Protein AF-A0A929US39-F1 (afdb_monomer_lite)

Sequence (115 aa):
MFRKLYKTLKNWESSQTPEPLMVVGARQVGKTWIIKKFLEEEYPEYLYLNLEEQRDIASVFEGNLSPETLLLQIGQLLGKRITEEIPIFFDEIQVSERAITSLKYFCESNKNYRI

Structure (mmCIF, N/CA/C/O backbone):
data_AF-A0A929US39-F1
#
_entry.id   AF-A0A929US39-F1
#
loop_
_atom_site.group_PDB
_atom_site.id
_atom_site.type_symbol
_atom_site.label_atom_id
_atom_site.label_alt_id
_atom_site.label_comp_id
_atom_site.label_asym_id
_atom_site.label_entity_id
_atom_site.label_seq_id
_atom_site.pdbx_PDB_ins_code
_atom_site.Cartn_x
_atom_site.Cartn_y
_atom_site.Cartn_z
_atom_site.occupancy
_atom_site.B_iso_or_equiv
_atom_site.auth_seq_id
_atom_site.auth_comp_id
_atom_site.auth_asym_id
_atom_site.auth_atom_id
_atom_site.pdbx_PDB_model_num
ATOM 1 N N . MET A 1 1 ? -1.235 2.892 22.030 1.00 63.06 1 MET A N 1
ATOM 2 C CA . MET A 1 1 ? -0.755 2.383 20.723 1.00 63.06 1 MET A CA 1
ATOM 3 C C . MET A 1 1 ? -1.468 3.067 19.553 1.00 63.06 1 MET A C 1
ATOM 5 O O . MET A 1 1 ? -0.793 3.725 18.775 1.00 63.06 1 MET A O 1
ATOM 9 N N . PHE A 1 2 ? -2.804 3.033 19.485 1.00 73.50 2 PHE A N 1
ATOM 10 C CA . PHE A 1 2 ? -3.605 3.630 18.396 1.00 73.50 2 PHE A CA 1
ATOM 11 C C . PHE A 1 2 ? -3.329 5.112 18.099 1.00 73.50 2 PHE A C 1
ATOM 13 O O . PHE A 1 2 ? -3.080 5.467 16.954 1.00 73.50 2 PHE A O 1
ATOM 20 N N . ARG A 1 3 ? -3.254 5.969 19.130 1.00 78.06 3 ARG A N 1
ATOM 21 C CA . ARG A 1 3 ? -2.926 7.401 18.966 1.00 78.06 3 ARG A CA 1
ATOM 22 C C . ARG A 1 3 ? -1.551 7.640 18.325 1.00 78.06 3 ARG A C 1
ATOM 24 O O . ARG A 1 3 ? -1.361 8.640 17.644 1.00 78.06 3 ARG A O 1
ATOM 31 N N . LYS A 1 4 ? -0.591 6.731 18.543 1.00 85.88 4 LYS A N 1
ATOM 32 C CA . LYS A 1 4 ? 0.747 6.818 17.941 1.00 85.88 4 LYS A CA 1
ATOM 33 C C . LYS A 1 4 ? 0.689 6.465 16.455 1.00 85.88 4 LYS A C 1
ATOM 35 O O . LYS A 1 4 ? 1.244 7.210 15.664 1.00 85.88 4 LYS A O 1
ATOM 40 N N . LEU A 1 5 ? -0.027 5.395 16.093 1.00 88.94 5 LEU A N 1
ATOM 41 C CA . LEU A 1 5 ? -0.194 4.985 14.696 1.00 88.94 5 LEU A CA 1
ATOM 42 C C . LEU A 1 5 ? -0.954 6.039 13.881 1.00 88.94 5 LEU A C 1
ATOM 44 O O . LEU A 1 5 ? -0.477 6.421 12.824 1.00 88.94 5 LEU A O 1
ATOM 48 N N . TYR A 1 6 ? -2.051 6.594 14.406 1.00 90.81 6 TYR A N 1
ATOM 49 C CA . TYR A 1 6 ? -2.768 7.680 13.722 1.00 90.81 6 TYR A CA 1
ATOM 50 C C . TYR A 1 6 ? -1.873 8.907 13.488 1.00 90.81 6 TYR A C 1
ATOM 52 O O . TYR A 1 6 ? -1.886 9.504 12.418 1.00 90.81 6 TYR A O 1
ATOM 60 N N . LYS A 1 7 ? -1.029 9.264 14.468 1.00 91.19 7 LYS A N 1
ATOM 61 C CA . LYS A 1 7 ? -0.045 10.342 14.296 1.00 91.19 7 LYS A CA 1
ATOM 62 C C . LYS A 1 7 ? 1.006 9.999 13.234 1.00 91.19 7 LYS A C 1
ATOM 64 O O . LYS A 1 7 ? 1.397 10.878 12.479 1.00 91.19 7 LYS A O 1
ATOM 69 N N . THR A 1 8 ? 1.458 8.748 13.168 1.00 91.94 8 THR A N 1
ATOM 70 C CA . THR A 1 8 ? 2.359 8.282 12.104 1.00 91.94 8 THR A CA 1
ATOM 71 C C . THR A 1 8 ? 1.703 8.401 10.728 1.00 91.94 8 THR A C 1
ATOM 73 O O . THR A 1 8 ? 2.339 8.942 9.835 1.00 91.94 8 THR A O 1
ATOM 76 N N . LEU A 1 9 ? 0.438 7.990 10.584 1.00 92.88 9 LEU A N 1
ATOM 77 C CA . LEU A 1 9 ? -0.333 8.124 9.341 1.00 92.88 9 LEU A CA 1
ATOM 78 C C . LEU A 1 9 ? -0.471 9.595 8.919 1.00 92.88 9 LEU A C 1
ATOM 80 O O . LEU A 1 9 ? -0.152 9.946 7.791 1.00 92.88 9 LEU A O 1
ATOM 84 N N . LYS A 1 10 ? -0.828 10.483 9.855 1.00 92.81 10 LYS A N 1
ATOM 85 C CA . LYS A 1 10 ? -0.879 11.936 9.614 1.00 92.81 10 LYS A CA 1
ATOM 86 C C . LYS A 1 10 ? 0.462 12.520 9.173 1.00 92.81 10 LYS A C 1
ATOM 88 O O . LYS A 1 10 ? 0.504 13.349 8.271 1.00 92.81 10 LYS A O 1
ATOM 93 N N . ASN A 1 11 ? 1.549 12.109 9.823 1.00 92.50 11 ASN A N 1
ATOM 94 C CA . ASN A 1 11 ? 2.885 12.575 9.470 1.00 92.50 11 ASN A CA 1
ATOM 95 C C . ASN A 1 11 ? 3.294 12.08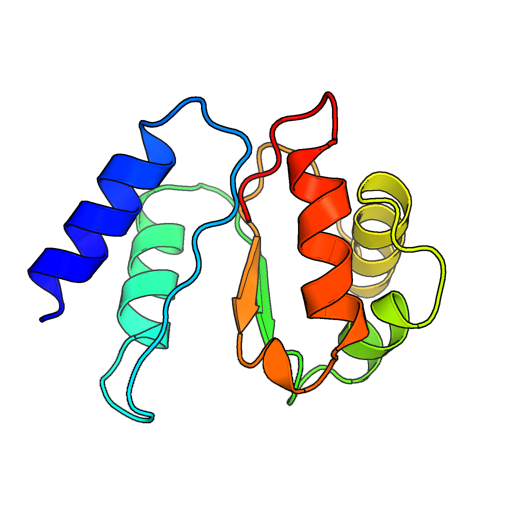8 8.075 1.00 92.50 11 ASN A C 1
ATOM 97 O O . ASN A 1 11 ? 3.843 12.872 7.306 1.00 92.50 11 ASN A O 1
ATOM 101 N N . TRP A 1 12 ? 3.016 10.822 7.760 1.00 91.94 12 TRP A N 1
ATOM 102 C CA . TRP A 1 12 ? 3.253 10.250 6.438 1.00 91.94 12 TRP A CA 1
ATOM 103 C C . TRP A 1 12 ? 2.468 10.999 5.360 1.00 91.94 12 TRP A C 1
ATOM 105 O O . TRP A 1 12 ? 3.066 11.434 4.383 1.00 91.94 12 TRP A O 1
ATOM 115 N N . GLU A 1 13 ? 1.187 11.284 5.581 1.00 88.75 13 GLU A N 1
ATOM 116 C CA . GLU A 1 13 ? 0.389 12.031 4.605 1.00 88.75 13 GLU A CA 1
ATOM 117 C C . GLU A 1 13 ? 0.913 13.460 4.398 1.00 88.75 13 GLU A C 1
ATOM 119 O O . GLU A 1 13 ? 1.039 13.939 3.273 1.00 88.75 13 GLU A O 1
ATOM 124 N N . SER A 1 14 ? 1.315 14.131 5.483 1.00 88.50 14 SER A N 1
ATOM 125 C CA . SER A 1 14 ? 1.928 15.463 5.392 1.00 88.50 14 SER A CA 1
ATOM 126 C C . SER A 1 14 ? 3.309 15.459 4.726 1.00 88.50 14 SER A C 1
ATOM 128 O O . SER A 1 14 ? 3.806 16.512 4.323 1.00 88.50 14 SER A O 1
ATOM 130 N N . SER A 1 15 ? 3.950 14.293 4.629 1.00 84.00 15 SER A N 1
ATOM 131 C CA . SER A 1 15 ? 5.246 14.163 3.983 1.00 84.00 15 SER A CA 1
ATOM 132 C C . SER A 1 15 ? 5.077 14.164 2.462 1.00 84.00 15 SER A C 1
ATOM 134 O O . SER A 1 15 ? 4.167 13.549 1.899 1.00 84.00 15 SER A O 1
ATOM 136 N N . GLN A 1 16 ? 5.979 14.859 1.773 1.00 73.75 16 GLN A N 1
ATOM 137 C CA . GLN A 1 16 ? 6.056 14.840 0.308 1.00 73.75 16 GLN A CA 1
ATOM 138 C C . GLN A 1 16 ? 6.946 13.696 -0.203 1.00 73.75 16 GLN A C 1
ATOM 140 O O . GLN A 1 16 ? 7.371 13.713 -1.354 1.00 73.75 16 GLN A O 1
ATOM 145 N N . THR A 1 17 ? 7.282 12.727 0.653 1.00 77.62 17 THR A N 1
ATOM 146 C CA . THR A 1 17 ? 8.133 11.605 0.262 1.00 77.62 17 THR A CA 1
ATOM 147 C C . THR A 1 17 ? 7.306 10.552 -0.472 1.00 77.62 17 THR A C 1
ATOM 149 O O . THR A 1 17 ? 6.234 10.203 0.026 1.00 77.62 17 THR A O 1
ATOM 152 N N . PRO A 1 18 ? 7.818 9.988 -1.579 1.00 77.19 18 PRO A N 1
ATOM 153 C CA . PRO A 1 18 ? 7.171 8.892 -2.302 1.00 77.19 18 PRO A CA 1
ATOM 154 C C . PRO A 1 18 ? 7.346 7.530 -1.609 1.00 77.19 18 PRO A C 1
ATOM 156 O O . PRO A 1 18 ? 7.056 6.493 -2.196 1.00 77.19 18 PRO A O 1
ATOM 159 N N . GLU A 1 19 ? 7.868 7.508 -0.379 1.00 87.44 19 GLU A N 1
ATOM 160 C CA . GLU A 1 19 ? 8.138 6.279 0.360 1.00 87.44 19 GLU A CA 1
ATOM 161 C C . GLU A 1 19 ? 6.837 5.669 0.920 1.00 87.44 19 GLU A C 1
ATOM 163 O O . GLU A 1 19 ? 6.114 6.345 1.666 1.00 87.44 19 GLU A O 1
ATOM 168 N N . PRO A 1 20 ? 6.549 4.387 0.618 1.00 91.94 20 PRO A N 1
ATOM 169 C CA . PRO A 1 20 ? 5.434 3.664 1.207 1.00 91.94 20 PRO A CA 1
ATOM 170 C C . PRO A 1 20 ? 5.550 3.545 2.727 1.00 91.94 20 PRO A C 1
ATOM 172 O O . PRO A 1 20 ? 6.638 3.313 3.270 1.00 91.94 20 PRO A O 1
ATOM 175 N N . LEU A 1 21 ? 4.422 3.626 3.432 1.00 93.31 21 LEU A N 1
ATOM 176 C CA . LEU A 1 21 ? 4.406 3.466 4.886 1.00 93.31 21 LEU A CA 1
ATOM 177 C C . LEU A 1 21 ? 4.199 2.005 5.294 1.00 93.31 21 LEU A C 1
ATOM 179 O O . LEU A 1 21 ? 3.085 1.485 5.315 1.00 93.31 21 LEU A O 1
ATOM 183 N N . MET A 1 22 ? 5.262 1.352 5.766 1.00 91.62 22 MET A N 1
ATOM 184 C CA . MET A 1 22 ? 5.145 -0.007 6.300 1.00 91.62 22 MET A CA 1
ATOM 185 C C . MET A 1 22 ? 4.616 -0.021 7.747 1.00 91.62 22 MET A C 1
ATOM 187 O O . MET A 1 22 ? 5.258 0.484 8.673 1.00 91.62 22 MET A O 1
ATOM 191 N N . VAL A 1 23 ? 3.471 -0.674 7.980 1.00 90.06 23 VAL A N 1
ATOM 192 C CA . VAL A 1 23 ? 2.868 -0.811 9.320 1.00 90.06 23 VAL A CA 1
ATOM 193 C C . VAL A 1 23 ? 3.046 -2.229 9.878 1.00 90.06 23 VAL A C 1
ATOM 195 O O . VAL A 1 23 ? 2.226 -3.115 9.665 1.00 90.06 23 VAL A O 1
ATOM 198 N N . VAL A 1 24 ? 4.086 -2.447 10.693 1.00 85.75 24 VAL A N 1
ATOM 199 C CA . VAL A 1 24 ? 4.436 -3.779 11.242 1.00 85.75 24 VAL A CA 1
ATOM 200 C C . VAL A 1 24 ? 3.970 -3.978 12.688 1.00 85.75 24 VAL A C 1
ATOM 202 O O . VAL A 1 24 ? 3.885 -3.041 13.485 1.00 85.75 24 VAL A O 1
ATOM 205 N N . GLY A 1 25 ? 3.598 -5.209 13.062 1.00 81.00 25 GLY A N 1
ATOM 206 C CA . GLY A 1 25 ? 3.360 -5.637 14.456 1.00 81.00 25 GLY A CA 1
ATOM 207 C C . GLY A 1 25 ? 2.191 -6.614 14.617 1.00 81.00 25 GLY A C 1
ATOM 208 O O . GLY A 1 25 ? 1.556 -6.952 13.630 1.00 81.00 25 GLY A O 1
ATOM 209 N N . ALA A 1 26 ? 1.907 -7.026 15.856 1.00 73.38 26 ALA A N 1
ATOM 210 C CA . ALA A 1 26 ? 1.069 -8.188 16.170 1.00 73.38 26 ALA A CA 1
ATOM 211 C C . ALA A 1 26 ? -0.329 -8.196 15.516 1.00 73.38 26 ALA A C 1
ATOM 213 O O . ALA A 1 26 ? -0.992 -7.160 15.419 1.00 73.38 26 ALA A O 1
ATOM 214 N N . ARG A 1 27 ? -0.781 -9.395 15.119 1.00 71.31 27 ARG A N 1
ATOM 215 C CA . ARG A 1 27 ? -2.147 -9.654 14.637 1.00 71.31 27 ARG A CA 1
ATOM 216 C C . ARG A 1 27 ? -3.176 -9.311 15.722 1.00 71.31 27 ARG A C 1
ATOM 218 O O . ARG A 1 27 ? -2.871 -9.373 16.908 1.00 71.31 27 ARG A O 1
ATOM 225 N N . GLN A 1 28 ? -4.395 -8.956 15.303 1.00 64.50 28 GLN A N 1
ATOM 226 C CA . GLN A 1 28 ? -5.560 -8.726 16.181 1.00 64.50 28 GLN A CA 1
ATOM 227 C C . GLN A 1 28 ? -5.459 -7.533 17.151 1.00 64.50 28 GLN A C 1
ATOM 229 O O . GLN A 1 28 ? -6.260 -7.407 18.071 1.00 64.50 28 GLN A O 1
ATOM 234 N N . VAL A 1 29 ? -4.535 -6.596 16.922 1.00 74.38 29 VAL A N 1
ATOM 235 C CA . VAL A 1 29 ? -4.402 -5.389 17.762 1.00 74.38 29 VAL A CA 1
ATOM 236 C C . VAL A 1 29 ? -5.159 -4.169 17.223 1.00 74.38 29 VAL A C 1
ATOM 238 O O . VAL A 1 29 ? -4.891 -3.060 17.660 1.00 74.38 29 VAL A O 1
ATOM 241 N N . GLY A 1 30 ? -6.082 -4.338 16.266 1.00 78.75 30 GLY A N 1
ATOM 242 C CA . GLY A 1 30 ? -6.950 -3.259 15.755 1.00 78.75 30 GLY A CA 1
ATOM 243 C C . GLY A 1 30 ? -6.299 -2.283 14.761 1.00 78.75 30 GLY A C 1
ATOM 244 O O . GLY A 1 30 ? -6.761 -1.154 14.613 1.00 78.75 30 GLY A O 1
ATOM 245 N N . LYS A 1 31 ? -5.217 -2.685 14.085 1.00 86.94 31 LYS A N 1
ATOM 246 C CA . LYS A 1 31 ? -4.498 -1.834 13.115 1.00 86.94 31 LYS A CA 1
ATOM 247 C C . LYS A 1 31 ? -5.292 -1.555 11.852 1.00 86.94 31 LYS A C 1
ATOM 249 O O . LYS A 1 31 ? -5.427 -0.402 11.466 1.00 86.94 31 LYS A O 1
ATOM 254 N N . THR A 1 32 ? -5.856 -2.602 11.259 1.00 89.44 32 THR A N 1
ATOM 255 C CA . THR A 1 32 ? -6.714 -2.488 10.081 1.00 89.44 32 THR A CA 1
ATOM 256 C C . THR A 1 32 ? -7.850 -1.503 10.338 1.00 89.44 32 THR A C 1
ATOM 258 O O . THR A 1 32 ? -8.123 -0.649 9.505 1.00 89.44 32 THR A O 1
ATOM 261 N N . TRP A 1 33 ? -8.451 -1.547 11.532 1.00 91.00 33 TRP A N 1
ATOM 262 C CA . TRP A 1 33 ? -9.514 -0.618 11.907 1.00 91.00 33 TRP A CA 1
ATOM 263 C C . TRP A 1 33 ? -9.047 0.844 11.922 1.00 91.00 33 TRP A C 1
ATOM 265 O O . TRP A 1 33 ? -9.700 1.690 11.322 1.00 91.00 33 TRP A O 1
ATOM 275 N N . ILE A 1 34 ? -7.915 1.157 12.565 1.00 92.31 34 ILE A N 1
ATOM 276 C CA . ILE A 1 34 ? -7.440 2.549 12.640 1.00 92.31 34 ILE A CA 1
ATOM 277 C C . ILE A 1 34 ? -6.947 3.076 11.286 1.00 92.31 34 ILE A C 1
ATOM 279 O O . ILE A 1 34 ? -7.099 4.263 11.024 1.00 92.31 34 ILE A O 1
ATOM 283 N N . ILE A 1 35 ? -6.394 2.212 10.427 1.00 93.69 35 ILE A N 1
ATOM 284 C CA . ILE A 1 35 ? -5.981 2.581 9.065 1.00 93.69 35 ILE A CA 1
ATOM 285 C C . ILE A 1 35 ? -7.209 2.860 8.200 1.00 93.69 35 ILE A C 1
ATOM 287 O O . ILE A 1 35 ? -7.277 3.922 7.596 1.00 93.69 35 ILE A O 1
ATOM 291 N N . LYS A 1 36 ? -8.213 1.972 8.205 1.00 94.00 36 LYS A N 1
ATOM 292 C CA . LYS A 1 36 ? -9.484 2.209 7.499 1.00 94.00 36 LYS A CA 1
ATOM 293 C C . LYS A 1 36 ? -10.144 3.500 7.963 1.00 94.00 36 LYS A C 1
ATOM 295 O O . LYS A 1 36 ? -10.480 4.332 7.136 1.00 94.00 36 LYS A O 1
ATOM 300 N N . LYS A 1 37 ? -10.230 3.707 9.280 1.00 94.19 37 LYS A N 1
ATOM 301 C CA . LYS A 1 37 ? -10.789 4.932 9.851 1.00 94.19 37 LYS A CA 1
ATOM 302 C C . LYS A 1 37 ? -10.036 6.186 9.393 1.00 94.19 37 LYS A C 1
ATOM 304 O O . LYS A 1 37 ? -10.665 7.171 9.043 1.00 94.19 37 LYS A O 1
ATOM 309 N N . PHE A 1 38 ? -8.703 6.152 9.392 1.00 94.88 38 PHE A N 1
ATOM 310 C CA . PHE A 1 38 ? -7.892 7.253 8.871 1.00 94.88 38 PHE A CA 1
ATOM 311 C C . PHE A 1 38 ? -8.191 7.518 7.389 1.00 94.88 38 PHE A C 1
ATOM 313 O O . PHE A 1 38 ? -8.430 8.657 7.015 1.00 94.88 38 PHE A O 1
ATOM 320 N N . LEU A 1 39 ? -8.232 6.477 6.555 1.00 95.38 39 LEU A N 1
ATOM 321 C CA . LEU A 1 39 ? -8.526 6.625 5.128 1.00 95.38 39 LEU A CA 1
ATOM 322 C C . LEU A 1 39 ? -9.931 7.204 4.882 1.00 95.38 39 LEU A C 1
ATOM 324 O O . LEU A 1 39 ? -10.086 8.093 4.052 1.00 95.38 39 LEU A O 1
ATOM 328 N N . GLU A 1 40 ? -10.930 6.748 5.642 1.00 95.75 40 GLU A N 1
ATOM 329 C CA . GLU A 1 40 ? -12.313 7.246 5.593 1.00 95.75 40 GLU A CA 1
ATOM 330 C C . GLU A 1 40 ? -12.450 8.711 6.028 1.00 95.75 40 GLU A C 1
ATOM 332 O O . GLU A 1 40 ? -13.291 9.430 5.492 1.00 95.75 40 GLU A O 1
ATOM 337 N N . GLU A 1 41 ? -11.670 9.154 7.017 1.00 95.00 41 GLU A N 1
ATOM 338 C CA . GLU A 1 41 ? -11.745 10.520 7.552 1.00 95.00 41 GLU A CA 1
ATOM 339 C C . GLU A 1 41 ? -10.955 11.534 6.707 1.00 95.00 41 GLU A C 1
ATOM 341 O O . GLU A 1 41 ? -11.302 12.716 6.698 1.00 95.00 41 GLU A O 1
ATOM 346 N N . GLU A 1 42 ? -9.901 11.099 6.011 1.00 93.94 42 GLU A N 1
ATOM 347 C CA . GLU A 1 42 ? -8.950 11.998 5.343 1.00 93.94 42 GLU A CA 1
ATOM 348 C C . GLU A 1 42 ? -9.108 12.062 3.821 1.00 93.94 42 GLU A C 1
ATOM 350 O O . GLU A 1 42 ? -8.702 13.060 3.223 1.00 93.94 42 GLU A O 1
ATOM 355 N N . TYR A 1 43 ? -9.712 11.050 3.188 1.00 94.31 43 TYR A N 1
ATOM 356 C CA . TYR A 1 43 ? -9.822 10.989 1.731 1.00 94.31 43 TYR A CA 1
ATOM 357 C C . TYR A 1 43 ? -11.262 10.749 1.273 1.00 94.31 43 TYR A C 1
ATOM 359 O O . TYR A 1 43 ? -11.973 9.922 1.844 1.00 94.31 43 TYR A O 1
ATOM 367 N N . PRO A 1 44 ? -11.702 11.424 0.194 1.00 94.19 44 PRO A N 1
ATOM 368 C CA . PRO A 1 44 ? -13.016 11.180 -0.397 1.00 94.19 44 PRO A CA 1
ATOM 369 C C . PRO A 1 44 ? -13.108 9.800 -1.064 1.00 94.19 44 PRO A C 1
ATOM 371 O O . PRO A 1 44 ? -14.194 9.235 -1.177 1.00 94.19 44 PRO A O 1
ATOM 374 N N . GLU A 1 45 ? -11.972 9.260 -1.507 1.00 95.56 45 GLU A N 1
ATOM 375 C CA . GLU A 1 45 ? -11.840 7.919 -2.061 1.00 95.56 45 GLU A CA 1
ATOM 376 C C . GLU A 1 45 ? -10.515 7.303 -1.607 1.00 95.56 45 GLU A C 1
ATOM 378 O O . GLU A 1 45 ? -9.501 7.989 -1.513 1.00 95.56 45 GLU A O 1
ATOM 383 N N . TYR A 1 46 ? -10.530 6.000 -1.333 1.00 96.81 46 TYR A N 1
ATOM 384 C CA . TYR A 1 46 ? -9.358 5.212 -0.969 1.00 96.81 46 TYR A CA 1
ATOM 385 C C . TYR A 1 46 ? -9.544 3.761 -1.423 1.00 96.81 46 TYR A C 1
ATOM 387 O O . TYR A 1 46 ? -10.666 3.313 -1.685 1.00 96.81 46 TYR A O 1
ATOM 395 N N . LEU A 1 47 ? -8.449 3.004 -1.473 1.00 97.06 47 LEU A N 1
ATOM 396 C CA . LEU A 1 47 ? -8.470 1.562 -1.689 1.00 97.06 47 LEU A CA 1
ATOM 397 C C . LEU A 1 47 ? -7.912 0.828 -0.476 1.00 97.06 47 LEU A C 1
ATOM 399 O O . LEU A 1 47 ? -6.809 1.089 -0.010 1.00 97.06 47 LEU A O 1
ATOM 403 N N . TYR A 1 48 ? -8.688 -0.132 0.011 1.00 97.00 48 TYR A N 1
ATOM 404 C CA . TYR A 1 48 ? -8.249 -1.122 0.981 1.00 97.00 48 TYR A CA 1
ATOM 405 C C . TYR A 1 48 ? -8.256 -2.480 0.285 1.00 97.00 48 TYR A C 1
ATOM 407 O O . TYR A 1 48 ? -9.322 -2.940 -0.127 1.00 97.00 48 TYR A O 1
ATOM 415 N N . LEU A 1 49 ? -7.083 -3.091 0.135 1.00 97.25 49 LEU A N 1
ATOM 416 C CA . LEU A 1 49 ? -6.891 -4.322 -0.626 1.00 97.25 49 LEU A CA 1
ATOM 417 C C . LEU A 1 49 ? -6.257 -5.379 0.274 1.00 97.25 49 LEU A C 1
ATOM 419 O O . LEU A 1 49 ? -5.088 -5.261 0.628 1.00 97.25 49 LEU A O 1
ATOM 423 N N . ASN A 1 50 ? -7.012 -6.408 0.651 1.00 96.88 50 ASN A N 1
ATOM 424 C CA . ASN A 1 50 ? -6.478 -7.534 1.412 1.00 96.88 50 ASN A CA 1
ATOM 425 C C . ASN A 1 50 ? -5.990 -8.611 0.436 1.00 96.88 50 ASN A C 1
ATOM 427 O O . ASN A 1 50 ? -6.804 -9.264 -0.215 1.00 96.88 50 ASN A O 1
ATOM 431 N N . LEU A 1 51 ? -4.672 -8.801 0.328 1.00 97.12 51 LEU A N 1
ATOM 432 C CA . LEU A 1 51 ? -4.093 -9.714 -0.667 1.00 97.12 51 LEU A CA 1
ATOM 433 C C . LEU A 1 51 ? -4.287 -11.201 -0.323 1.00 97.12 51 LEU A C 1
ATOM 435 O O . LEU A 1 51 ? -4.193 -12.047 -1.211 1.00 97.12 51 LEU A O 1
ATOM 439 N N . GLU A 1 52 ? -4.567 -11.540 0.938 1.00 95.88 52 GLU A N 1
ATOM 440 C CA . GLU A 1 52 ? -4.871 -12.919 1.343 1.00 95.88 52 GLU A CA 1
ATOM 441 C C . GLU A 1 52 ? -6.292 -13.320 0.908 1.00 95.88 52 GLU A C 1
ATOM 443 O O . GLU A 1 52 ? -6.517 -14.426 0.403 1.00 95.88 52 GLU A O 1
ATOM 448 N N . GLU A 1 53 ? -7.246 -12.399 1.064 1.00 97.12 53 GLU A N 1
ATOM 449 C CA . GLU A 1 53 ? -8.653 -12.595 0.706 1.00 97.12 53 GLU A CA 1
ATOM 450 C C . GLU A 1 53 ? -8.903 -12.399 -0.802 1.00 97.12 53 GLU A C 1
ATOM 452 O O . GLU A 1 53 ? -9.635 -13.176 -1.420 1.00 97.12 53 GLU A O 1
ATOM 457 N N . GLN A 1 54 ? -8.272 -11.393 -1.416 1.00 97.62 54 GLN A N 1
ATOM 458 C CA . GLN A 1 54 ? -8.488 -10.982 -2.810 1.00 97.62 54 GLN A CA 1
ATOM 459 C C . GLN A 1 54 ? -7.405 -11.561 -3.724 1.00 97.62 54 GLN A C 1
ATOM 461 O O . GLN A 1 54 ? -6.493 -10.874 -4.189 1.00 97.62 54 GLN A O 1
ATOM 466 N N . ARG A 1 55 ? -7.494 -12.873 -3.964 1.00 96.25 55 ARG A N 1
ATOM 467 C CA . ARG A 1 55 ? -6.487 -13.634 -4.729 1.00 96.25 55 ARG A CA 1
ATOM 468 C C . ARG A 1 55 ? -6.336 -13.179 -6.179 1.00 96.25 55 ARG A C 1
ATOM 470 O O . ARG A 1 55 ? -5.255 -13.293 -6.747 1.00 96.25 55 ARG A O 1
ATOM 477 N N . ASP A 1 56 ? -7.409 -12.681 -6.778 1.00 97.19 56 ASP A N 1
ATOM 478 C CA . ASP A 1 56 ? -7.411 -12.070 -8.106 1.00 97.19 56 ASP A CA 1
ATOM 479 C C . ASP A 1 56 ? -6.538 -10.809 -8.139 1.00 97.19 56 ASP A C 1
ATOM 481 O O . ASP A 1 56 ? -5.674 -10.685 -9.005 1.00 97.19 56 ASP A O 1
ATOM 485 N N . ILE A 1 57 ? -6.669 -9.936 -7.140 1.00 97.69 57 ILE A N 1
ATOM 486 C CA . ILE A 1 57 ? -5.813 -8.756 -6.980 1.00 97.69 57 ILE A CA 1
ATOM 487 C C . ILE A 1 57 ? -4.374 -9.168 -6.670 1.00 97.69 57 ILE A C 1
ATOM 489 O O . ILE A 1 57 ? -3.447 -8.636 -7.274 1.00 97.69 57 ILE A O 1
ATOM 493 N N . ALA A 1 58 ? -4.164 -10.150 -5.792 1.00 97.69 58 ALA A N 1
ATOM 494 C CA . ALA A 1 58 ? -2.823 -10.659 -5.506 1.00 97.69 58 ALA A CA 1
ATOM 495 C C . ALA A 1 58 ? -2.125 -11.197 -6.771 1.00 97.69 58 ALA A C 1
ATOM 497 O O . ALA A 1 58 ? -0.930 -10.974 -6.957 1.00 97.69 58 ALA A O 1
ATOM 498 N N . SER A 1 59 ? -2.872 -11.836 -7.680 1.00 97.19 59 SER A N 1
ATOM 499 C CA . SER A 1 59 ? -2.327 -12.381 -8.930 1.00 97.19 59 SER A CA 1
ATOM 500 C C . SER A 1 59 ? -1.807 -11.317 -9.905 1.00 97.19 59 SER A C 1
ATOM 502 O O . SER A 1 59 ? -0.942 -11.617 -10.727 1.00 97.19 59 SER A O 1
ATOM 504 N N . VAL A 1 60 ? -2.261 -10.062 -9.785 1.00 98.12 60 VAL A N 1
ATOM 505 C CA . VAL A 1 60 ? -1.768 -8.938 -10.600 1.00 98.12 60 VAL A CA 1
ATOM 506 C C . VAL A 1 60 ? -0.261 -8.737 -10.409 1.00 98.12 60 VAL A C 1
ATOM 508 O O . VAL A 1 60 ? 0.463 -8.460 -11.367 1.00 98.12 60 VAL A O 1
ATOM 511 N N . PHE A 1 61 ? 0.242 -8.963 -9.194 1.00 98.06 61 PHE A N 1
ATOM 512 C CA . PHE A 1 61 ? 1.660 -8.812 -8.878 1.00 98.06 61 PHE A CA 1
ATOM 513 C C . PHE A 1 61 ? 2.547 -9.891 -9.514 1.00 98.06 61 PHE A C 1
ATOM 515 O O . PHE A 1 61 ? 3.758 -9.702 -9.592 1.00 98.06 61 PHE A O 1
ATOM 522 N N . GLU A 1 62 ? 1.998 -10.991 -10.036 1.00 96.94 62 GLU A N 1
ATOM 523 C CA . GLU A 1 62 ? 2.783 -12.005 -10.759 1.00 96.94 62 GLU A CA 1
ATOM 524 C C . GLU A 1 62 ? 3.295 -11.501 -12.118 1.00 96.94 62 GLU A C 1
ATOM 526 O O . GLU A 1 62 ? 4.293 -11.999 -12.642 1.00 96.94 62 GLU A O 1
ATOM 531 N N . GLY A 1 63 ? 2.656 -10.466 -12.668 1.00 95.50 63 GLY A N 1
ATOM 532 C CA . GLY A 1 63 ? 3.012 -9.859 -13.944 1.00 95.50 63 GLY A CA 1
ATOM 533 C C . GLY A 1 63 ? 4.065 -8.750 -13.846 1.00 95.50 63 GLY A C 1
ATOM 534 O O . GLY A 1 63 ? 5.074 -8.847 -13.139 1.00 95.50 63 GLY A O 1
ATOM 535 N N . ASN A 1 64 ? 3.835 -7.688 -14.622 1.00 96.31 64 ASN A N 1
ATOM 536 C CA . ASN A 1 64 ? 4.687 -6.503 -14.655 1.00 96.31 64 ASN A CA 1
ATOM 537 C C . ASN A 1 64 ? 4.474 -5.666 -13.387 1.00 96.31 64 ASN A C 1
ATOM 539 O O . ASN A 1 64 ? 3.361 -5.237 -13.104 1.00 96.31 64 ASN A O 1
ATOM 543 N N . LEU A 1 65 ? 5.563 -5.410 -12.663 1.00 97.12 65 LEU A N 1
ATOM 544 C CA . LEU A 1 65 ? 5.552 -4.704 -11.385 1.00 97.12 65 LEU A CA 1
ATOM 545 C C . LEU A 1 65 ? 5.608 -3.174 -11.510 1.00 97.12 65 LEU A C 1
ATOM 547 O O . LEU A 1 65 ? 5.746 -2.498 -10.491 1.00 97.12 65 LEU A O 1
ATOM 551 N N . SER A 1 66 ? 5.523 -2.607 -12.720 1.00 96.38 66 SER A N 1
ATOM 552 C CA . SER A 1 66 ? 5.465 -1.151 -12.853 1.00 96.38 66 SER A CA 1
ATOM 553 C C . SER A 1 66 ? 4.179 -0.614 -12.205 1.00 96.38 66 SER A C 1
ATOM 555 O O . SER A 1 66 ? 3.097 -1.135 -12.497 1.00 96.38 66 SER A O 1
ATOM 557 N N . PRO A 1 67 ? 4.257 0.432 -11.356 1.00 95.94 67 PRO A N 1
ATOM 558 C CA . PRO A 1 67 ? 3.098 0.984 -10.658 1.00 95.94 67 PRO A CA 1
ATOM 559 C C . PRO A 1 67 ? 1.927 1.290 -11.588 1.00 95.94 67 PRO A C 1
ATOM 561 O O . PRO A 1 67 ? 0.790 0.949 -11.291 1.00 95.94 67 PRO A O 1
ATOM 564 N N . GLU A 1 68 ? 2.197 1.861 -12.761 1.00 95.25 68 GLU A N 1
ATOM 565 C CA . GLU A 1 68 ? 1.146 2.202 -13.724 1.00 95.25 68 GLU A CA 1
ATOM 566 C C . GLU A 1 68 ? 0.419 0.964 -14.253 1.00 95.25 68 GLU A C 1
ATOM 568 O O . GLU A 1 68 ? -0.802 0.991 -14.396 1.00 95.25 68 GLU A O 1
ATOM 573 N N . THR A 1 69 ? 1.146 -0.128 -14.514 1.00 96.69 69 THR A N 1
ATOM 574 C CA . THR A 1 69 ? 0.539 -1.383 -14.980 1.00 96.69 69 THR A CA 1
ATOM 575 C C . THR A 1 69 ? -0.259 -2.040 -13.864 1.00 96.69 69 THR A C 1
ATOM 577 O O . THR A 1 69 ? -1.402 -2.437 -14.092 1.00 96.69 69 THR A O 1
ATOM 580 N N . LEU A 1 70 ? 0.314 -2.110 -12.658 1.00 97.50 70 LEU A N 1
ATOM 581 C CA . LEU A 1 70 ? -0.345 -2.688 -11.490 1.00 97.50 70 LEU A CA 1
ATOM 582 C C . LEU A 1 70 ? -1.659 -1.960 -11.198 1.00 97.50 70 LEU A C 1
ATOM 584 O O . LEU A 1 70 ? -2.711 -2.588 -11.124 1.00 97.50 70 LEU A O 1
ATOM 588 N N . LEU A 1 71 ? -1.628 -0.629 -11.104 1.00 97.00 71 LEU A N 1
ATOM 589 C CA . LEU A 1 71 ? -2.818 0.166 -10.803 1.00 97.00 71 LEU A CA 1
ATOM 590 C C . LEU A 1 71 ? -3.844 0.147 -11.939 1.00 97.00 71 LEU A C 1
ATOM 592 O O . LEU A 1 71 ? -5.044 0.174 -11.672 1.00 97.00 71 LEU A O 1
ATOM 596 N N . LEU A 1 72 ? -3.411 0.038 -13.197 1.00 96.75 72 LEU A N 1
ATOM 597 C CA . LEU A 1 72 ? -4.332 -0.164 -14.314 1.00 96.75 72 LEU A CA 1
ATOM 598 C C . LEU A 1 72 ? -5.070 -1.505 -14.195 1.00 96.75 72 LEU A C 1
ATOM 600 O O . LEU A 1 72 ? -6.291 -1.540 -14.326 1.00 96.75 72 LEU A O 1
ATOM 604 N N . GLN A 1 73 ? -4.347 -2.596 -13.939 1.00 97.88 73 GLN A N 1
ATOM 605 C CA . GLN A 1 73 ? -4.924 -3.939 -13.838 1.00 97.88 73 GLN A CA 1
ATOM 606 C C . GLN A 1 73 ? -5.821 -4.085 -12.603 1.00 97.88 73 GLN A C 1
ATOM 608 O O . GLN A 1 73 ? -6.937 -4.590 -12.712 1.00 97.88 73 GLN A O 1
ATOM 613 N N . ILE A 1 74 ? -5.389 -3.568 -11.448 1.00 97.81 74 ILE A N 1
ATOM 614 C CA . ILE A 1 74 ? -6.221 -3.511 -10.236 1.00 97.81 74 ILE A CA 1
ATOM 615 C C . ILE A 1 74 ? -7.477 -2.672 -10.504 1.00 97.81 74 ILE A C 1
ATOM 617 O O . ILE A 1 74 ? -8.585 -3.094 -10.180 1.00 97.81 74 ILE A O 1
ATOM 621 N N . GLY A 1 75 ? -7.334 -1.514 -11.153 1.00 97.25 75 GLY A N 1
ATOM 622 C CA . GLY A 1 75 ? -8.462 -0.661 -11.519 1.00 97.25 75 GLY A CA 1
ATOM 623 C C . GLY A 1 75 ? -9.470 -1.362 -12.432 1.00 97.25 75 GLY A C 1
ATOM 624 O O . GLY A 1 75 ? -10.675 -1.255 -12.217 1.00 97.25 75 GLY A O 1
ATOM 625 N N . GLN A 1 76 ? -8.997 -2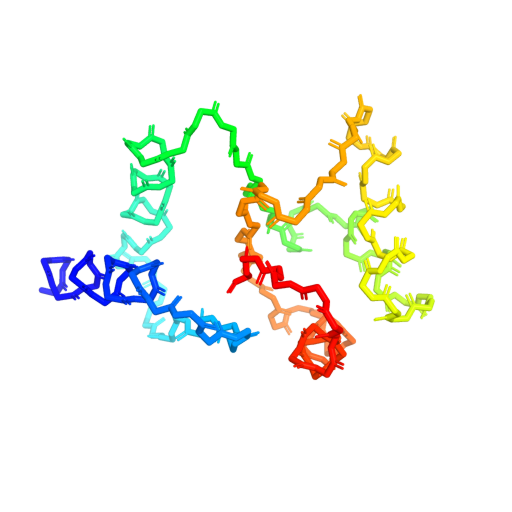.148 -13.403 1.00 97.50 76 GLN A N 1
ATOM 626 C CA . GLN A 1 76 ? -9.858 -2.955 -14.273 1.00 97.50 76 GLN A CA 1
ATOM 627 C C . GLN A 1 76 ? -10.669 -3.994 -13.492 1.00 97.50 76 GLN A C 1
ATOM 629 O O . GLN A 1 76 ? -11.872 -4.101 -13.722 1.00 97.50 76 GLN A O 1
ATOM 634 N N . LEU A 1 77 ? -10.044 -4.713 -12.552 1.00 97.19 77 LEU A N 1
ATOM 635 C CA . LEU A 1 77 ? -10.739 -5.685 -11.698 1.00 97.19 77 LEU A CA 1
ATOM 636 C C . LEU A 1 77 ? -11.808 -5.019 -10.823 1.00 97.19 77 LEU A C 1
ATOM 638 O O . LEU A 1 77 ? -12.898 -5.559 -10.649 1.00 97.19 77 LEU A O 1
ATOM 642 N N . LEU A 1 78 ? -11.515 -3.824 -10.309 1.00 96.31 78 LEU A N 1
ATOM 643 C CA . LEU A 1 78 ? -12.429 -3.063 -9.456 1.00 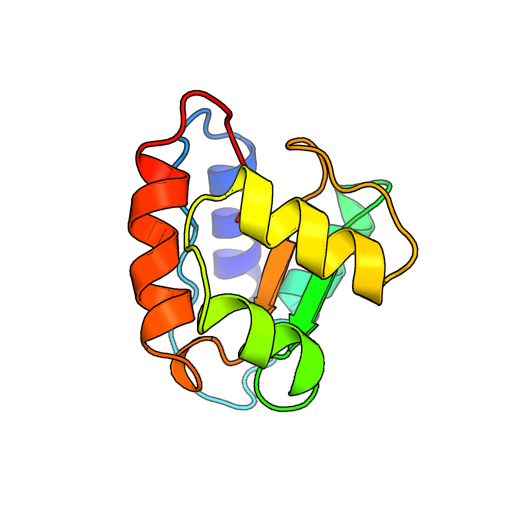96.31 78 LEU A CA 1
ATOM 644 C C . LEU A 1 78 ? -13.470 -2.247 -10.239 1.00 96.31 78 LEU A C 1
ATOM 646 O O . LEU A 1 78 ? -14.359 -1.654 -9.628 1.00 96.31 78 LEU A O 1
ATOM 650 N N . GLY A 1 79 ? -13.360 -2.171 -11.569 1.00 96.31 79 GLY A N 1
ATOM 651 C CA . GLY A 1 79 ? -14.190 -1.296 -12.399 1.00 96.31 79 GLY A CA 1
ATOM 652 C C . GLY A 1 79 ? -13.983 0.196 -12.106 1.00 96.31 79 GLY A C 1
ATOM 653 O O . GLY A 1 79 ? -14.916 0.987 -12.246 1.00 96.31 79 GLY A O 1
ATOM 654 N N . LYS A 1 80 ? -12.780 0.589 -11.672 1.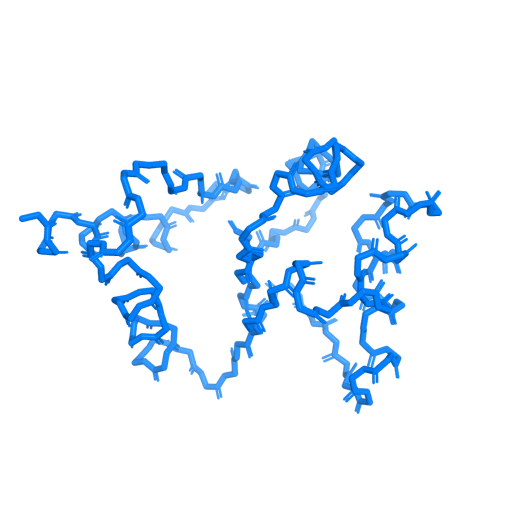00 94.06 80 LYS A N 1
ATOM 655 C CA . LYS A 1 80 ? -12.436 1.951 -11.245 1.00 94.06 80 LYS A CA 1
ATOM 656 C C . LYS A 1 80 ? -11.163 2.456 -11.914 1.00 94.06 80 LYS A C 1
ATOM 658 O O . LYS A 1 80 ? -10.229 1.704 -12.171 1.00 94.06 80 LYS A O 1
ATOM 663 N N . ARG A 1 81 ? -11.089 3.767 -12.145 1.00 94.25 81 ARG A N 1
ATOM 664 C CA . ARG A 1 81 ? -9.838 4.422 -12.544 1.00 94.25 81 ARG A CA 1
ATOM 665 C C . ARG A 1 81 ? -9.058 4.799 -11.289 1.00 94.25 81 ARG A C 1
ATOM 667 O O . ARG A 1 81 ? -9.548 5.594 -10.499 1.00 94.25 81 ARG A O 1
ATOM 674 N N . ILE A 1 82 ? -7.851 4.263 -11.146 1.00 94.81 82 ILE A N 1
ATOM 675 C CA . ILE A 1 82 ? -6.965 4.565 -10.019 1.00 94.81 82 ILE A CA 1
ATOM 676 C C . ILE A 1 82 ? -5.979 5.658 -10.438 1.00 94.81 82 ILE A C 1
ATOM 678 O O . ILE A 1 82 ? -5.341 5.549 -11.488 1.00 94.81 82 ILE A O 1
ATOM 682 N N . THR A 1 83 ? -5.882 6.718 -9.640 1.00 91.81 83 THR A N 1
ATOM 683 C CA . THR A 1 83 ? -4.911 7.809 -9.799 1.00 91.81 83 THR A CA 1
A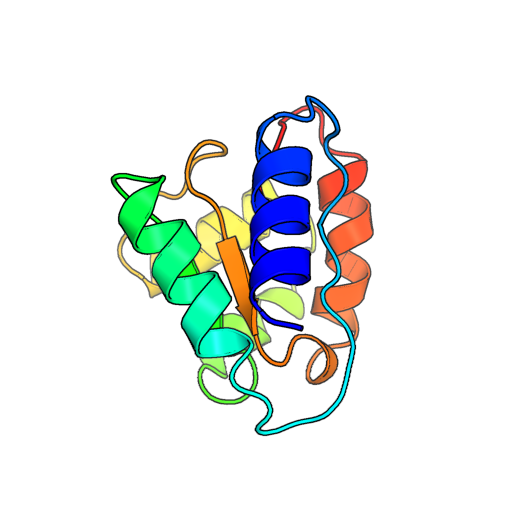TOM 684 C C . THR A 1 83 ? -3.966 7.841 -8.602 1.00 91.81 83 THR A C 1
ATOM 686 O O . THR A 1 83 ? -4.221 7.215 -7.577 1.00 91.81 83 THR A O 1
ATOM 689 N N . GLU A 1 84 ? -2.871 8.583 -8.725 1.00 89.12 84 GLU A N 1
ATOM 690 C CA . GLU A 1 84 ? -1.885 8.799 -7.664 1.00 89.12 84 GLU A CA 1
ATOM 691 C C . GLU A 1 84 ? -2.446 9.478 -6.399 1.00 89.12 84 GLU A C 1
ATOM 693 O O . GLU A 1 84 ? -1.858 9.345 -5.329 1.00 89.12 84 GLU A O 1
ATOM 698 N N . GLU A 1 85 ? -3.592 10.157 -6.507 1.00 88.81 85 GLU A N 1
ATOM 699 C CA . GLU A 1 85 ? -4.274 10.832 -5.393 1.00 88.81 85 GLU A CA 1
ATOM 700 C C . GLU A 1 85 ? -5.078 9.872 -4.505 1.00 88.81 85 GLU A C 1
ATOM 702 O O . GLU A 1 85 ? -5.429 10.230 -3.382 1.00 88.81 85 GLU A O 1
ATOM 707 N N . ILE A 1 86 ? -5.382 8.664 -4.995 1.00 94.62 86 ILE A N 1
ATOM 708 C CA . ILE A 1 86 ? -6.148 7.665 -4.247 1.00 94.62 86 ILE A CA 1
ATOM 709 C C . ILE A 1 86 ? -5.167 6.851 -3.396 1.00 94.62 86 ILE A C 1
ATOM 711 O O . ILE A 1 86 ? -4.382 6.086 -3.963 1.00 94.62 86 ILE A O 1
ATOM 715 N N . PRO A 1 87 ? -5.198 6.961 -2.057 1.00 95.19 87 PRO A N 1
ATOM 716 C CA . PRO A 1 87 ? -4.348 6.150 -1.200 1.00 95.19 87 PRO A CA 1
ATOM 717 C C . PRO A 1 87 ? -4.756 4.680 -1.254 1.00 95.19 87 PRO A C 1
ATOM 719 O O . PRO A 1 87 ? -5.944 4.341 -1.293 1.00 95.19 87 PRO A O 1
ATOM 722 N N . ILE A 1 88 ? -3.758 3.801 -1.228 1.00 96.62 88 ILE A N 1
ATOM 723 C CA . ILE A 1 88 ? -3.933 2.360 -1.379 1.00 96.62 88 ILE A CA 1
ATOM 724 C C . ILE A 1 88 ? -3.255 1.662 -0.217 1.00 96.62 88 ILE A C 1
ATOM 726 O O . ILE A 1 88 ? -2.038 1.670 -0.104 1.00 96.62 88 ILE A O 1
ATOM 730 N N . PHE A 1 89 ? -4.043 0.994 0.613 1.00 96.94 89 PHE A N 1
ATOM 731 C CA . PHE A 1 89 ? -3.519 0.157 1.676 1.00 96.94 89 PHE A CA 1
ATOM 732 C C . PHE A 1 89 ? -3.581 -1.318 1.282 1.00 96.94 89 PHE A C 1
ATOM 734 O O . PHE A 1 89 ? -4.670 -1.884 1.141 1.00 96.94 89 PHE A O 1
ATOM 741 N N . PHE A 1 90 ? -2.410 -1.940 1.146 1.00 97.00 90 PHE A N 1
ATOM 742 C CA . PHE A 1 90 ? -2.269 -3.381 0.945 1.00 97.00 90 PHE A CA 1
ATOM 743 C C . PHE A 1 90 ? -2.194 -4.102 2.297 1.00 97.00 90 PHE A C 1
ATOM 745 O O . PHE A 1 90 ? -1.157 -4.090 2.963 1.00 97.00 90 PHE A O 1
ATOM 752 N N . ASP A 1 91 ? -3.290 -4.742 2.700 1.00 95.69 91 ASP A N 1
ATOM 753 C CA . ASP A 1 91 ? -3.326 -5.588 3.891 1.00 95.69 91 ASP A CA 1
ATOM 754 C C . ASP A 1 91 ? -2.807 -6.997 3.580 1.00 95.69 91 ASP A C 1
ATOM 756 O O . ASP A 1 91 ? -2.945 -7.501 2.461 1.00 95.69 91 ASP A O 1
ATOM 760 N N . GLU A 1 92 ? -2.192 -7.619 4.587 1.00 94.62 92 GLU A N 1
ATOM 761 C CA . GLU A 1 92 ? -1.531 -8.929 4.494 1.00 94.62 92 GLU A CA 1
ATOM 762 C C . GLU A 1 92 ? -0.559 -9.046 3.291 1.00 94.62 92 GLU A C 1
ATOM 764 O O . GLU A 1 92 ? -0.399 -10.115 2.707 1.00 94.62 92 GLU A O 1
ATOM 769 N N . ILE A 1 93 ? 0.138 -7.957 2.918 1.00 95.62 93 ILE A N 1
ATOM 770 C CA . ILE A 1 93 ? 1.011 -7.893 1.724 1.00 95.62 93 ILE A CA 1
ATOM 771 C C . ILE A 1 93 ? 2.078 -8.999 1.666 1.00 95.62 93 ILE A C 1
ATOM 773 O O . ILE A 1 93 ? 2.506 -9.405 0.587 1.00 95.62 93 ILE A O 1
ATOM 777 N N . GLN A 1 94 ? 2.487 -9.535 2.818 1.00 94.00 94 GLN A N 1
ATOM 778 C CA . GLN A 1 94 ? 3.482 -10.600 2.904 1.00 94.00 94 GLN A CA 1
ATOM 779 C C . GLN A 1 94 ? 3.050 -11.936 2.293 1.00 94.00 94 GLN A C 1
ATOM 781 O O . GLN A 1 94 ? 3.892 -12.815 2.137 1.00 94.00 94 GLN A O 1
ATOM 786 N N . VAL A 1 95 ? 1.774 -12.106 1.933 1.00 95.50 95 VAL A N 1
ATOM 787 C CA . VAL A 1 95 ? 1.335 -13.271 1.148 1.00 95.50 95 VAL A CA 1
ATOM 788 C C . VAL A 1 95 ? 1.866 -13.251 -0.291 1.00 95.50 95 VAL A C 1
ATOM 790 O O . VAL A 1 95 ? 1.843 -14.285 -0.951 1.00 95.50 95 VAL A O 1
ATOM 793 N N . SER A 1 96 ? 2.366 -12.104 -0.775 1.00 96.50 96 SER A N 1
ATOM 794 C CA . SER A 1 96 ? 3.002 -11.963 -2.087 1.00 96.50 96 SER A CA 1
ATOM 795 C C . SER A 1 96 ? 4.362 -11.265 -1.972 1.00 96.50 96 SER A C 1
ATOM 797 O O . SER A 1 96 ? 4.465 -10.046 -1.816 1.00 96.50 96 SER A O 1
ATOM 799 N N . GLU A 1 97 ? 5.444 -12.033 -2.125 1.00 96.62 97 GLU A N 1
ATOM 800 C CA . GLU A 1 97 ? 6.811 -11.487 -2.196 1.00 96.62 97 GLU A CA 1
ATOM 801 C C . GLU A 1 97 ? 6.975 -10.502 -3.363 1.00 96.62 97 GLU A C 1
ATOM 803 O O . GLU A 1 97 ? 7.723 -9.522 -3.278 1.00 96.62 97 GLU A O 1
ATOM 808 N N . ARG A 1 98 ? 6.237 -10.728 -4.455 1.00 97.75 98 ARG A N 1
ATOM 809 C CA . ARG A 1 98 ? 6.212 -9.831 -5.611 1.00 97.75 98 ARG A CA 1
ATOM 810 C C . ARG A 1 98 ? 5.501 -8.517 -5.306 1.00 97.75 98 ARG A C 1
ATOM 812 O O . ARG A 1 98 ? 5.989 -7.475 -5.741 1.00 97.75 98 ARG A O 1
ATOM 819 N N . ALA A 1 99 ? 4.433 -8.531 -4.506 1.00 97.38 99 ALA A N 1
ATOM 820 C CA . ALA A 1 99 ? 3.812 -7.302 -4.016 1.00 97.38 99 ALA A CA 1
ATOM 821 C C . ALA A 1 99 ? 4.780 -6.489 -3.147 1.00 97.38 99 ALA A C 1
ATOM 823 O O . ALA A 1 99 ? 4.933 -5.291 -3.373 1.00 97.38 99 ALA A O 1
ATOM 824 N N . ILE A 1 100 ? 5.527 -7.134 -2.245 1.00 96.62 100 ILE A N 1
ATOM 825 C CA . ILE A 1 100 ? 6.593 -6.462 -1.479 1.00 96.62 100 ILE A CA 1
ATOM 826 C C . ILE A 1 100 ? 7.666 -5.894 -2.417 1.00 96.62 100 ILE A C 1
ATOM 828 O O . ILE A 1 100 ? 8.069 -4.742 -2.274 1.00 96.62 100 ILE A O 1
ATOM 832 N N . THR A 1 101 ? 8.106 -6.675 -3.407 1.00 96.81 101 THR A N 1
ATOM 833 C CA . THR A 1 101 ? 9.104 -6.234 -4.395 1.00 96.81 101 THR A CA 1
ATOM 834 C C . THR A 1 101 ? 8.616 -5.009 -5.171 1.00 96.81 101 THR A C 1
ATOM 836 O O . THR A 1 101 ? 9.405 -4.110 -5.464 1.00 96.81 101 THR A O 1
ATOM 839 N N . SER A 1 102 ? 7.311 -4.933 -5.454 1.00 96.88 102 SER A N 1
ATOM 840 C CA . SER A 1 102 ? 6.714 -3.821 -6.192 1.00 96.88 102 SER A CA 1
ATOM 841 C C . SER A 1 102 ? 6.862 -2.468 -5.496 1.00 96.88 102 SER A C 1
ATOM 843 O O . SER A 1 102 ? 6.985 -1.450 -6.175 1.00 96.88 102 SER A O 1
ATOM 845 N N . LEU A 1 103 ? 6.944 -2.453 -4.157 1.00 95.62 103 LEU A N 1
ATOM 846 C CA . LEU A 1 103 ? 7.111 -1.232 -3.362 1.00 95.62 103 LEU A CA 1
ATOM 847 C C . LEU A 1 103 ? 8.346 -0.432 -3.788 1.00 95.62 103 LEU A C 1
ATOM 849 O O . LEU A 1 103 ? 8.307 0.794 -3.797 1.00 95.62 103 LEU A O 1
ATOM 853 N N . LYS A 1 104 ? 9.416 -1.112 -4.226 1.00 94.88 104 LYS A N 1
ATOM 854 C CA . LYS A 1 104 ? 10.605 -0.453 -4.776 1.00 94.88 104 LYS A CA 1
ATOM 855 C C . LYS A 1 104 ? 10.264 0.404 -5.999 1.00 94.88 104 LYS A C 1
ATOM 857 O O . LYS A 1 104 ? 10.732 1.533 -6.099 1.00 94.88 104 LYS A O 1
ATOM 862 N N . TYR A 1 105 ? 9.439 -0.109 -6.908 1.00 95.44 105 TYR A N 1
ATOM 863 C CA . TYR A 1 105 ? 9.053 0.625 -8.111 1.00 95.44 105 TYR A CA 1
ATOM 864 C C . TYR A 1 105 ? 8.079 1.766 -7.806 1.00 95.44 105 TYR A C 1
ATOM 866 O O . TYR A 1 105 ? 8.097 2.773 -8.509 1.00 95.44 105 TYR A O 1
ATOM 874 N N . PHE A 1 106 ? 7.268 1.650 -6.749 1.00 94.44 106 PHE A N 1
ATOM 875 C CA . PHE A 1 106 ? 6.488 2.780 -6.238 1.00 94.44 106 PHE A CA 1
ATOM 876 C C . PHE A 1 106 ? 7.399 3.901 -5.717 1.00 94.44 106 PHE A C 1
ATOM 878 O O . PHE A 1 106 ? 7.168 5.053 -6.067 1.00 94.44 106 PHE A O 1
ATOM 885 N N . CYS A 1 107 ? 8.473 3.575 -4.986 1.00 92.50 107 CYS A N 1
ATOM 886 C CA . CYS A 1 107 ? 9.460 4.569 -4.545 1.00 92.50 107 CYS A CA 1
ATOM 887 C C . CYS A 1 107 ? 10.216 5.234 -5.709 1.00 92.50 107 CYS A C 1
ATOM 889 O O . CYS A 1 107 ? 10.526 6.419 -5.646 1.00 92.50 107 CYS A O 1
ATOM 891 N N . GLU A 1 108 ? 10.569 4.463 -6.745 1.00 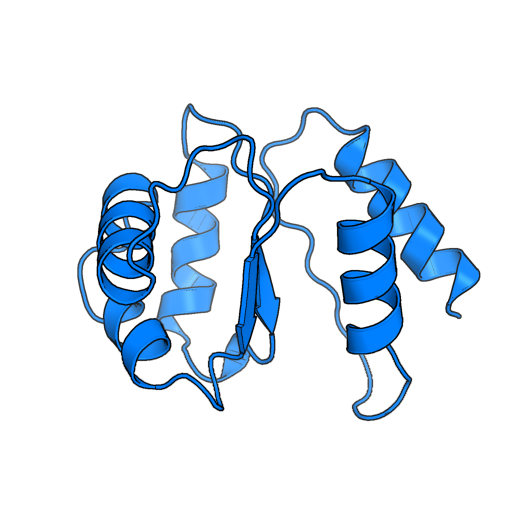93.25 108 GLU A N 1
ATOM 892 C CA . GLU A 1 108 ? 11.352 4.932 -7.904 1.00 93.25 108 GLU A CA 1
ATOM 893 C C . GLU A 1 108 ? 10.508 5.692 -8.944 1.00 93.25 108 GLU A C 1
ATOM 895 O O . GLU A 1 108 ? 11.045 6.262 -9.895 1.00 93.25 108 GLU A O 1
ATOM 900 N N . SER A 1 109 ? 9.185 5.697 -8.784 1.00 91.25 109 SER A N 1
ATOM 901 C CA . SER A 1 109 ? 8.251 6.379 -9.674 1.00 91.25 109 SER A CA 1
ATOM 902 C C . SER A 1 109 ? 8.397 7.904 -9.607 1.00 91.25 109 SER A C 1
ATOM 904 O O . SER A 1 109 ? 8.512 8.498 -8.540 1.00 91.25 109 SER A O 1
ATOM 906 N N . ASN A 1 110 ? 8.268 8.566 -10.762 1.00 89.38 110 ASN A N 1
ATOM 907 C CA . ASN A 1 110 ? 8.176 10.032 -10.838 1.00 89.38 110 ASN A CA 1
ATOM 908 C C . ASN A 1 110 ? 6.828 10.576 -10.326 1.00 89.38 110 ASN A C 1
ATOM 910 O O . ASN A 1 110 ? 6.684 11.777 -10.107 1.00 89.38 110 ASN A O 1
ATOM 914 N N . LYS A 1 111 ? 5.824 9.704 -10.187 1.00 90.00 111 LYS A N 1
ATOM 915 C CA . LYS A 1 111 ? 4.525 10.014 -9.584 1.00 90.00 111 LYS A CA 1
ATOM 916 C C . LYS A 1 111 ? 4.531 9.634 -8.112 1.00 90.00 111 LYS A C 1
ATOM 918 O O . LYS A 1 111 ? 5.013 8.558 -7.762 1.00 90.00 111 LYS A O 1
ATOM 923 N N . ASN A 1 112 ? 3.931 10.486 -7.289 1.00 89.38 112 ASN A N 1
ATOM 924 C CA . ASN A 1 112 ? 3.856 10.305 -5.845 1.00 89.38 112 ASN A CA 1
ATOM 925 C C . ASN A 1 112 ? 2.620 9.479 -5.459 1.00 89.38 112 ASN A C 1
ATOM 927 O O . ASN A 1 112 ? 1.579 10.038 -5.122 1.00 89.38 112 ASN A O 1
ATOM 931 N N . TYR A 1 113 ? 2.729 8.155 -5.554 1.00 92.62 113 TYR A N 1
ATOM 932 C CA . TYR A 1 113 ? 1.671 7.247 -5.115 1.00 92.62 113 TYR A CA 1
ATOM 933 C C . TYR A 1 113 ? 1.620 7.159 -3.588 1.00 92.62 113 TYR A C 1
ATOM 935 O O . TYR A 1 113 ? 2.649 7.019 -2.929 1.00 92.62 113 TYR A O 1
ATOM 943 N N . ARG A 1 114 ? 0.411 7.184 -3.025 1.00 92.50 114 ARG A N 1
ATOM 944 C CA . ARG A 1 114 ? 0.182 7.024 -1.584 1.00 92.50 114 ARG A CA 1
ATOM 945 C C . ARG A 1 114 ? -0.079 5.554 -1.241 1.00 92.50 114 ARG A C 1
ATOM 947 O O . ARG A 1 114 ? -1.221 5.107 -1.302 1.00 92.50 114 ARG A O 1
ATOM 954 N N . ILE A 1 115 ? 0.987 4.816 -0.913 1.00 93.62 115 ILE A N 1
ATOM 955 C CA . ILE A 1 115 ? 0.966 3.385 -0.544 1.00 93.62 115 ILE A CA 1
ATOM 956 C C . ILE A 1 115 ? 1.277 3.172 0.944 1.00 93.62 115 ILE A C 1
ATOM 958 O O . ILE A 1 115 ? 2.266 3.769 1.432 1.00 93.62 115 ILE A O 1
#

Radius of gyration: 13.63 Å; chains: 1; bounding box: 26×29×36 Å

Foldseek 3Di:
DLVVVLVVVVVLVVDPALAEDDDDDDPPPCPVVSVVVSLVVPDPAAAEAECVPCVVLVVLLVDDLAPVSSQVSNCVVVVHRDDQRHAYHYHPQVVHPSSVVSSVNSNVDPRRHHD

Secondary structure (DSSP, 8-state):
-HHHHHHHHHHHHH------------TTSSHHHHHHHHHHHH-SS-EEEETTT-HHHHHHTTS---HHHHHHHHHHHHTS---TTS-EEEETGGG-HHHHHHHHHHHH-SS----

pLDDT: mean 92.14, std 7.13, range [63.06, 98.12]